Protein AF-A0A4R1MLH9-F1 (afdb_monomer)

Foldseek 3Di:
DVVCLVVLVVLLVLLVVLLVLLVVLLVCVVVVVLVSSLVSLVVSVVSLVVSVVSVVVVCVVQVNPDPLVVLSVVLVVLSVVLNVVSVVVDPCSSVSSVVSSVSSVVNSVVSCVSRVVVNVD

Secondary structure (DSSP, 8-state):
-GGGHHHHHHHHHHHHHHHHHHHHHHHHHHTT-HHHHHHHHHHHHHHHHHHHHHHHHHHHHHT--HHHHHHHHHHHHHHHHHHHHHHTT-TTHHHHHHHHHHHHHHHHHHHHHHHGGGT--

Solvent-accessible surface area (backbone atoms only — not comparable to full-atom values): 6662 Å² total; per-residue (Å²): 109,85,90,42,41,71,55,52,53,54,45,54,55,47,55,52,52,42,52,52,40,51,54,51,25,53,55,25,48,76,70,69,38,52,68,63,20,50,54,39,53,49,55,39,50,55,49,52,51,53,45,51,67,62,44,52,70,54,32,72,73,66,79,60,54,74,68,58,54,50,39,45,51,57,29,50,59,43,46,54,50,44,57,55,42,58,80,68,68,50,91,61,48,66,60,48,50,56,51,38,51,56,39,44,52,56,32,49,52,46,52,47,69,67,50,46,68,73,70,77,106

pLDDT: mean 88.66, std 8.43, range [55.09, 97.88]

Nearest PDB structures (foldseek):
  7jrq-assembly1_A  TM=8.638E-01  e=2.197E-01  Escherichia coli
  7jrp-assembly1_c  TM=7.283E-01  e=2.045E+00  Vigna radiata

InterPro domains:
  IPR058355 Domain of unknown function DUF8042 [PF26154] (6-110)

Structure (mmCIF, N/CA/C/O backbone):
data_AF-A0A4R1MLH9-F1
#
_entry.id   AF-A0A4R1MLH9-F1
#
loop_
_atom_site.group_PDB
_atom_site.id
_atom_site.type_symbol
_atom_site.label_atom_id
_atom_site.label_alt_id
_atom_site.label_comp_id
_atom_site.label_asym_id
_atom_site.label_entity_id
_atom_site.label_seq_id
_atom_site.pdbx_PDB_ins_code
_atom_site.Cartn_x
_atom_site.Cartn_y
_atom_site.Cartn_z
_atom_site.occupancy
_atom_site.B_iso_or_equiv
_atom_site.auth_seq_id
_atom_site.auth_comp_id
_atom_site.auth_asym_id
_atom_site.auth_atom_id
_atom_site.pdbx_PDB_model_num
ATOM 1 N N . MET A 1 1 ? 16.962 -8.068 -18.020 1.00 67.31 1 MET A N 1
ATOM 2 C CA . MET A 1 1 ? 15.545 -7.768 -18.320 1.00 67.31 1 MET A CA 1
ATOM 3 C C . MET A 1 1 ? 14.682 -8.997 -18.596 1.00 67.31 1 MET A C 1
ATOM 5 O O . MET A 1 1 ? 13.728 -9.163 -17.851 1.00 67.31 1 MET A O 1
ATOM 9 N N . GLU A 1 2 ? 14.987 -9.900 -19.546 1.00 62.72 2 GLU A N 1
ATOM 10 C CA . GLU A 1 2 ? 14.172 -11.133 -19.745 1.00 62.72 2 GLU A CA 1
ATOM 11 C C . GLU A 1 2 ? 14.020 -11.971 -18.459 1.00 62.72 2 GLU 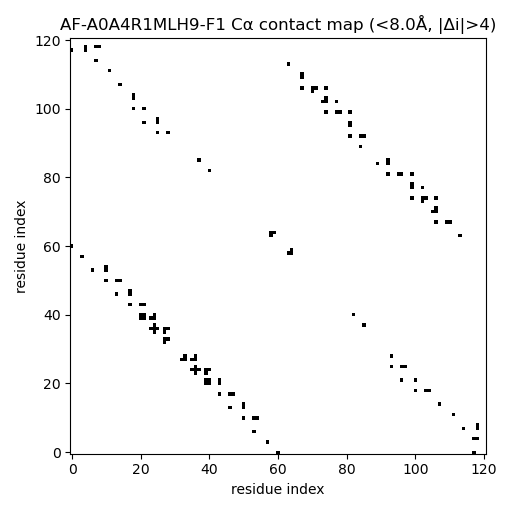A C 1
ATOM 13 O O . GLU A 1 2 ? 12.943 -12.478 -18.166 1.00 62.72 2 GLU A O 1
ATOM 18 N N . ASN A 1 3 ? 15.068 -12.025 -17.629 1.00 73.19 3 ASN A N 1
ATOM 19 C CA . ASN A 1 3 ? 15.064 -12.764 -16.360 1.00 73.19 3 ASN A CA 1
ATOM 20 C C . ASN A 1 3 ? 14.170 -12.157 -15.261 1.00 73.19 3 ASN A C 1
ATOM 22 O O . ASN A 1 3 ? 13.941 -12.813 -14.248 1.00 73.19 3 ASN A O 1
ATOM 26 N N . TYR A 1 4 ? 13.694 -10.919 -15.430 1.00 84.06 4 TYR A N 1
ATOM 27 C CA . TYR A 1 4 ? 12.872 -10.224 -14.432 1.00 84.06 4 TYR A CA 1
ATOM 28 C C . TYR A 1 4 ? 11.412 -10.075 -14.853 1.00 84.06 4 TYR A C 1
ATOM 30 O O . TYR A 1 4 ? 10.620 -9.591 -14.054 1.00 84.06 4 TYR A O 1
ATOM 38 N N . TYR A 1 5 ? 11.030 -10.511 -16.055 1.00 88.75 5 TYR A N 1
ATOM 39 C CA . TYR A 1 5 ? 9.667 -10.354 -16.569 1.00 88.75 5 TYR A CA 1
ATOM 40 C C . TYR A 1 5 ? 8.610 -10.926 -15.607 1.00 88.75 5 TYR A C 1
ATOM 42 O O . TYR A 1 5 ? 7.732 -10.202 -15.138 1.00 88.75 5 TYR A O 1
ATOM 50 N N . ASP A 1 6 ? 8.763 -12.196 -15.215 1.00 89.62 6 ASP A N 1
ATOM 51 C CA . ASP A 1 6 ? 7.854 -12.863 -14.272 1.00 89.62 6 ASP A CA 1
ATOM 52 C C . ASP A 1 6 ? 7.868 -12.214 -12.882 1.00 89.62 6 ASP A C 1
ATOM 54 O O . ASP A 1 6 ? 6.851 -12.187 -12.188 1.00 89.62 6 ASP A O 1
ATOM 58 N N . VAL A 1 7 ? 9.025 -11.692 -12.465 1.00 91.50 7 VAL A N 1
ATOM 59 C CA . VAL A 1 7 ? 9.178 -11.004 -11.177 1.00 91.50 7 VAL A CA 1
ATOM 60 C C . VAL A 1 7 ? 8.417 -9.684 -11.198 1.00 91.50 7 VAL A C 1
ATOM 62 O O . VAL A 1 7 ? 7.697 -9.390 -10.249 1.00 91.50 7 VAL A O 1
ATOM 65 N N . ILE A 1 8 ? 8.521 -8.918 -12.286 1.00 92.38 8 ILE A N 1
ATOM 66 C CA . ILE A 1 8 ? 7.818 -7.645 -12.454 1.00 92.38 8 ILE A CA 1
ATOM 67 C C . ILE A 1 8 ? 6.307 -7.868 -12.449 1.00 92.38 8 ILE A C 1
ATOM 69 O O . ILE A 1 8 ? 5.614 -7.156 -11.731 1.00 92.38 8 ILE A O 1
ATOM 73 N N . ILE A 1 9 ? 5.791 -8.863 -13.182 1.00 93.12 9 ILE A N 1
ATOM 74 C CA . ILE A 1 9 ? 4.349 -9.167 -13.181 1.00 93.12 9 ILE A CA 1
ATOM 75 C C . ILE A 1 9 ? 3.861 -9.463 -11.762 1.00 93.12 9 ILE A C 1
ATOM 77 O O . ILE A 1 9 ? 2.927 -8.825 -11.288 1.00 93.12 9 ILE A O 1
ATOM 81 N N . ARG A 1 10 ? 4.541 -10.365 -11.046 1.00 94.50 10 ARG A N 1
ATOM 82 C CA . ARG A 1 10 ? 4.155 -10.720 -9.672 1.00 94.50 10 ARG A CA 1
ATOM 83 C C . ARG A 1 10 ? 4.260 -9.544 -8.706 1.00 94.50 10 ARG A C 1
ATOM 85 O O . ARG A 1 10 ? 3.476 -9.462 -7.768 1.00 94.50 10 ARG A O 1
ATOM 92 N N . LEU A 1 11 ? 5.225 -8.652 -8.914 1.00 94.62 11 LEU A N 1
ATOM 93 C CA . LEU A 1 11 ? 5.375 -7.440 -8.114 1.00 94.62 11 LEU A CA 1
ATOM 94 C C . LEU A 1 11 ? 4.204 -6.483 -8.358 1.00 94.62 11 LEU A C 1
ATOM 96 O O . LEU A 1 11 ? 3.655 -5.952 -7.398 1.00 94.62 11 LEU A O 1
ATOM 100 N N . LEU A 1 12 ? 3.791 -6.302 -9.616 1.00 94.88 12 LEU A N 1
ATOM 101 C CA . LEU A 1 12 ? 2.621 -5.495 -9.965 1.00 94.88 12 LEU A CA 1
ATOM 102 C C . LEU A 1 12 ? 1.332 -6.078 -9.357 1.00 94.88 12 LEU A C 1
ATOM 104 O O . LEU A 1 12 ? 0.585 -5.335 -8.727 1.00 94.88 12 LEU A O 1
ATOM 108 N N . ASP A 1 13 ? 1.130 -7.395 -9.430 1.00 96.00 13 ASP A N 1
ATOM 109 C CA . ASP A 1 13 ? -0.023 -8.064 -8.803 1.00 96.00 13 ASP A CA 1
ATOM 110 C C . ASP A 1 13 ? -0.016 -7.913 -7.267 1.00 96.00 13 ASP A C 1
ATOM 112 O O . ASP A 1 13 ? -1.055 -7.719 -6.625 1.00 96.00 13 ASP A O 1
ATOM 116 N N . LEU A 1 14 ? 1.170 -7.976 -6.648 1.00 96.94 14 LEU A N 1
ATOM 117 C CA . LEU A 1 14 ? 1.322 -7.781 -5.207 1.00 96.94 14 LEU A CA 1
ATOM 118 C C . LEU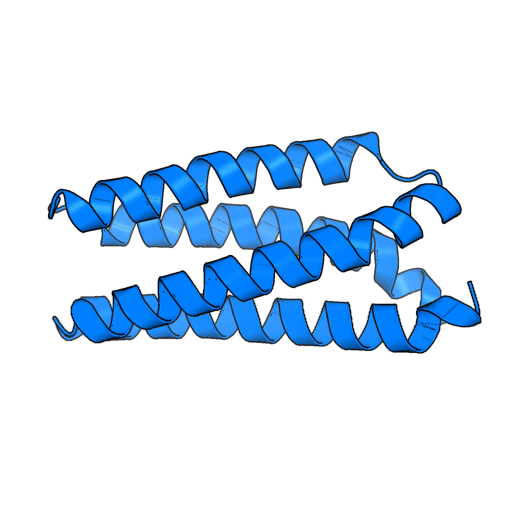 A 1 14 ? 1.004 -6.336 -4.790 1.00 96.94 14 LEU A C 1
ATOM 120 O O . LEU A 1 14 ? 0.436 -6.135 -3.719 1.00 96.94 14 LEU A O 1
ATOM 124 N N . LEU A 1 15 ? 1.297 -5.336 -5.632 1.00 97.19 15 LEU A N 1
ATOM 125 C CA . LEU A 1 15 ? 0.900 -3.947 -5.371 1.00 97.19 15 LEU A CA 1
ATOM 126 C C . LEU A 1 15 ? -0.625 -3.781 -5.326 1.00 97.19 15 LEU A C 1
ATOM 128 O O . LEU A 1 15 ? -1.140 -3.025 -4.498 1.00 97.19 15 LEU A O 1
ATOM 132 N N . ASP A 1 16 ? -1.355 -4.460 -6.206 1.00 97.19 16 ASP A N 1
ATOM 133 C CA . ASP A 1 16 ? -2.822 -4.460 -6.179 1.00 97.19 16 ASP A CA 1
ATOM 134 C C . ASP A 1 16 ? -3.343 -5.155 -4.916 1.00 97.19 16 ASP A C 1
ATOM 136 O O . ASP A 1 16 ? -4.163 -4.594 -4.191 1.00 97.19 16 ASP A O 1
ATOM 140 N N . THR A 1 17 ? -2.776 -6.315 -4.579 1.00 97.81 17 THR A N 1
ATOM 141 C CA . THR A 1 17 ? -3.153 -7.084 -3.380 1.00 97.81 17 THR A CA 1
ATOM 142 C C . THR A 1 17 ? -2.941 -6.286 -2.086 1.00 97.81 17 THR A C 1
ATOM 144 O O . THR A 1 17 ? -3.790 -6.289 -1.194 1.00 97.81 17 THR A O 1
ATOM 147 N N . VAL A 1 18 ? -1.822 -5.564 -1.972 1.00 97.88 18 VAL A N 1
ATOM 148 C CA . VAL A 1 18 ? -1.547 -4.699 -0.815 1.00 97.88 18 VAL A CA 1
ATOM 149 C C . VAL A 1 18 ? -2.530 -3.523 -0.748 1.00 97.88 18 VAL A C 1
ATOM 151 O O . VAL A 1 18 ? -2.976 -3.163 0.344 1.00 97.88 18 VAL A O 1
ATOM 154 N N . GLU A 1 19 ? -2.924 -2.946 -1.890 1.00 97.69 19 GLU A N 1
ATOM 155 C CA . GLU A 1 19 ? -3.948 -1.892 -1.925 1.00 97.69 19 GLU A CA 1
ATOM 156 C C . GLU A 1 19 ? -5.298 -2.401 -1.401 1.00 97.69 19 GLU A C 1
ATOM 158 O O . GLU A 1 19 ? -5.939 -1.757 -0.567 1.00 97.69 19 GLU A O 1
ATOM 163 N N . GLU A 1 20 ? -5.713 -3.589 -1.842 1.00 97.75 20 GLU A N 1
ATOM 164 C CA . GLU A 1 20 ? -6.932 -4.241 -1.361 1.00 97.75 20 GLU A CA 1
ATOM 165 C C . GLU A 1 20 ? -6.883 -4.499 0.150 1.00 97.75 20 GLU A C 1
ATOM 167 O O . GLU A 1 20 ? -7.868 -4.250 0.851 1.00 97.75 20 GLU A O 1
ATOM 172 N N . GLY A 1 21 ? -5.727 -4.915 0.677 1.00 97.69 21 GLY A N 1
ATOM 173 C CA . GLY A 1 21 ? -5.510 -5.076 2.115 1.00 97.69 21 GLY A CA 1
ATOM 174 C C . GLY A 1 21 ? -5.734 -3.777 2.897 1.00 97.69 21 GLY A C 1
ATOM 175 O O . GLY A 1 21 ? -6.336 -3.782 3.980 1.00 97.69 21 GLY A O 1
ATOM 176 N N . PHE A 1 22 ? -5.291 -2.637 2.361 1.00 97.19 22 PHE A N 1
ATOM 177 C CA . PHE A 1 22 ? -5.545 -1.342 2.989 1.00 97.19 22 PHE A CA 1
ATOM 178 C C . PHE A 1 22 ? -7.042 -1.014 3.030 1.00 97.19 22 PHE A C 1
ATOM 180 O O . PHE A 1 22 ? -7.554 -0.605 4.076 1.00 97.19 22 PHE A O 1
ATOM 187 N N . PHE A 1 23 ? -7.762 -1.223 1.924 1.00 96.69 23 PHE A N 1
ATOM 188 C CA . PHE A 1 23 ? -9.211 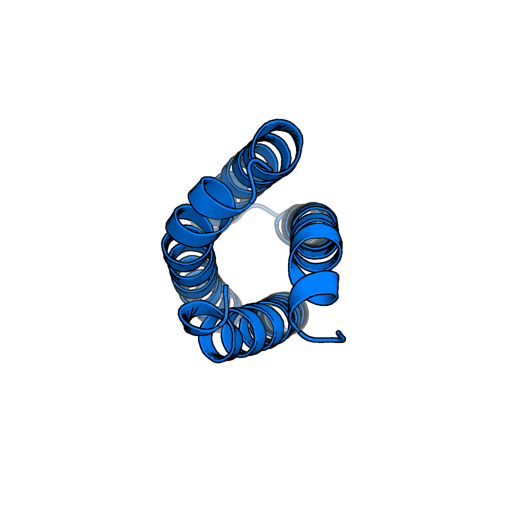-1.015 1.891 1.00 96.69 23 PHE A CA 1
ATOM 189 C C . PHE A 1 23 ? -9.947 -1.957 2.844 1.00 96.69 23 PHE A C 1
ATOM 191 O O . PHE A 1 23 ? -10.856 -1.525 3.553 1.00 96.69 23 PHE A O 1
ATOM 198 N N . TYR A 1 24 ? -9.516 -3.215 2.933 1.00 97.25 24 TYR A N 1
ATOM 199 C CA . TYR A 1 24 ? -10.030 -4.154 3.922 1.00 97.25 24 TYR A CA 1
ATOM 200 C C . TYR A 1 24 ? -9.830 -3.623 5.346 1.00 97.25 24 TYR A C 1
ATOM 202 O O . TYR A 1 24 ? -10.782 -3.584 6.124 1.00 97.25 24 TYR A O 1
ATOM 210 N N . SER A 1 25 ? -8.625 -3.147 5.673 1.00 95.25 25 SER A N 1
ATOM 211 C CA . SER A 1 25 ? -8.311 -2.572 6.989 1.00 95.25 25 SER A CA 1
ATOM 212 C C . SER A 1 25 ? -9.234 -1.402 7.338 1.00 95.25 25 SER A C 1
ATOM 214 O O . SER A 1 25 ? -9.755 -1.343 8.450 1.00 95.25 25 SER A O 1
ATOM 216 N N . VAL A 1 26 ? -9.502 -0.504 6.383 1.00 94.81 26 VAL A N 1
ATOM 217 C CA . VAL A 1 26 ? -10.452 0.609 6.561 1.00 94.81 26 VAL A CA 1
ATOM 218 C C . VAL A 1 26 ? -11.845 0.096 6.926 1.00 94.81 26 VAL A C 1
ATOM 220 O O . VAL A 1 26 ? -12.462 0.595 7.869 1.00 94.81 26 VAL A O 1
ATOM 223 N N . GLU A 1 27 ? -12.346 -0.905 6.204 1.00 96.00 27 GLU A N 1
ATOM 224 C CA . GLU A 1 27 ? -13.673 -1.466 6.458 1.00 96.00 27 GLU A CA 1
ATOM 225 C C . GLU A 1 27 ? -13.761 -2.167 7.817 1.00 96.00 27 GLU A C 1
ATOM 227 O O . GLU A 1 27 ? -14.786 -2.051 8.488 1.00 96.00 27 GLU A O 1
ATOM 232 N N . GLN A 1 28 ? -12.692 -2.828 8.267 1.00 94.62 28 GLN A N 1
ATOM 233 C CA . GLN A 1 28 ? -12.665 -3.440 9.598 1.00 94.62 28 GLN A CA 1
ATOM 234 C C . GLN A 1 28 ? -12.634 -2.405 10.722 1.00 94.62 28 GLN A C 1
ATOM 236 O O . GLN A 1 28 ? -13.387 -2.526 11.687 1.00 94.62 28 GLN A O 1
ATOM 241 N N . ILE A 1 29 ? -11.878 -1.314 10.565 1.00 90.88 29 ILE A N 1
ATOM 242 C CA . ILE A 1 29 ? -11.907 -0.205 11.529 1.00 90.88 29 ILE A CA 1
ATOM 243 C C . ILE A 1 29 ? -13.305 0.414 11.631 1.00 90.88 29 ILE A C 1
ATOM 245 O O . ILE A 1 29 ? -13.771 0.686 12.736 1.00 90.88 29 ILE A O 1
ATOM 249 N N . LYS A 1 30 ? -14.015 0.593 10.509 1.00 91.44 30 LYS A N 1
ATOM 250 C CA . LYS A 1 30 ? -15.399 1.108 10.513 1.00 91.44 30 LYS A CA 1
ATOM 251 C C . LYS A 1 30 ? -16.392 0.179 11.220 1.00 91.44 30 LYS A C 1
ATOM 253 O O . LYS A 1 30 ? -17.414 0.658 11.707 1.00 91.44 30 LYS A O 1
ATOM 258 N N . LYS A 1 31 ? -16.108 -1.125 11.269 1.00 94.56 31 LYS A N 1
ATOM 259 C CA . LYS A 1 31 ? -16.893 -2.138 11.997 1.00 94.56 31 LYS A CA 1
ATOM 260 C C . LYS A 1 31 ? -16.465 -2.310 13.458 1.00 94.56 31 LYS A C 1
ATOM 262 O O . LYS A 1 31 ? -17.047 -3.136 14.150 1.00 94.56 31 LYS A O 1
ATOM 267 N N . ASP A 1 32 ? -15.480 -1.537 13.916 1.00 89.88 32 ASP A N 1
ATOM 268 C CA . ASP A 1 32 ? -14.825 -1.679 15.225 1.00 89.88 32 ASP A CA 1
ATOM 269 C C . ASP A 1 32 ? -14.073 -3.022 15.408 1.00 89.88 32 ASP A C 1
ATOM 271 O O . ASP A 1 32 ? -13.708 -3.410 16.516 1.00 89.88 32 ASP A O 1
ATOM 275 N N . GLU A 1 33 ? -13.758 -3.711 14.304 1.00 91.19 33 GLU A N 1
ATOM 276 C CA . GLU A 1 33 ? -12.942 -4.936 14.247 1.00 91.19 33 GLU A CA 1
ATOM 277 C C . GLU A 1 33 ? -11.445 -4.575 14.202 1.00 91.19 33 GLU A C 1
ATOM 279 O O . GLU A 1 33 ? -10.729 -4.775 13.217 1.00 91.19 33 GLU A O 1
ATOM 284 N N . ARG A 1 34 ? -10.960 -3.944 15.280 1.00 86.06 34 ARG A N 1
ATOM 285 C CA . ARG A 1 34 ? -9.602 -3.374 15.326 1.00 86.06 34 ARG A CA 1
ATOM 286 C C . ARG A 1 34 ? -8.499 -4.431 15.197 1.00 86.06 34 ARG A C 1
ATOM 288 O O . ARG A 1 34 ? -7.514 -4.194 14.501 1.00 86.06 34 ARG A O 1
ATOM 295 N N . ILE A 1 35 ? -8.664 -5.595 15.830 1.00 89.69 35 ILE A N 1
ATOM 296 C CA . ILE A 1 35 ? -7.664 -6.677 15.813 1.00 89.69 35 ILE A CA 1
ATOM 297 C C . ILE A 1 35 ? -7.473 -7.206 14.389 1.00 89.69 35 ILE A C 1
ATOM 299 O O . ILE A 1 35 ? -6.343 -7.364 13.932 1.00 89.69 35 ILE A O 1
ATOM 303 N N . GLU A 1 36 ? -8.570 -7.438 13.677 1.00 93.06 36 GLU A N 1
ATOM 304 C CA . GLU A 1 36 ? -8.590 -7.897 12.294 1.00 93.06 36 GLU A CA 1
ATOM 305 C C . GLU A 1 36 ? -7.940 -6.869 11.365 1.00 93.06 36 GLU A C 1
ATOM 307 O O . GLU A 1 36 ? -7.113 -7.240 10.530 1.00 93.06 36 GLU A O 1
ATOM 312 N N . ALA A 1 37 ? -8.247 -5.579 11.548 1.00 92.25 37 ALA A N 1
ATOM 313 C CA . ALA A 1 37 ? -7.584 -4.503 10.815 1.00 92.25 37 ALA A CA 1
ATOM 314 C C . ALA A 1 37 ? -6.067 -4.498 11.058 1.00 92.25 37 ALA A C 1
ATOM 316 O O . ALA A 1 37 ? -5.283 -4.356 10.126 1.00 92.25 37 ALA A O 1
ATOM 317 N N . PHE A 1 38 ? -5.633 -4.683 12.304 1.00 90.06 38 PHE A N 1
ATOM 318 C CA . PHE A 1 38 ? -4.214 -4.687 12.647 1.00 90.06 38 PHE A CA 1
ATOM 319 C C . PHE A 1 38 ? -3.457 -5.893 12.105 1.00 90.06 38 PHE A C 1
ATOM 321 O O . PHE A 1 38 ? -2.326 -5.744 11.649 1.00 90.06 38 PHE A O 1
ATOM 328 N N . ASN A 1 39 ? -4.067 -7.076 12.132 1.00 93.25 39 ASN A N 1
ATOM 329 C CA . ASN A 1 39 ? -3.474 -8.260 11.519 1.00 93.25 39 ASN A CA 1
ATOM 330 C C . ASN A 1 39 ? -3.280 -8.042 10.015 1.00 93.25 39 ASN A C 1
ATOM 332 O O . ASN A 1 39 ? -2.189 -8.281 9.513 1.00 93.25 39 ASN A O 1
ATOM 336 N N . MET A 1 40 ? -4.276 -7.469 9.332 1.00 96.12 40 MET A N 1
ATOM 337 C CA . MET A 1 40 ? -4.132 -7.106 7.922 1.00 96.12 40 MET A CA 1
ATOM 338 C C . MET A 1 40 ? -3.022 -6.067 7.700 1.00 96.12 40 MET A C 1
ATOM 340 O O . MET A 1 40 ? -2.249 -6.186 6.757 1.00 96.12 40 MET A O 1
ATOM 344 N N . LEU A 1 41 ? -2.884 -5.067 8.575 1.00 94.38 41 LEU A N 1
ATOM 345 C CA . LEU A 1 41 ? -1.787 -4.096 8.480 1.00 94.38 41 LEU A CA 1
ATOM 346 C C . LEU A 1 41 ? -0.407 -4.735 8.677 1.00 94.38 41 LEU A C 1
ATOM 348 O O . LEU A 1 41 ? 0.555 -4.286 8.063 1.00 94.38 41 LEU A O 1
ATOM 352 N N . LYS A 1 42 ? -0.288 -5.800 9.472 1.00 93.06 42 LYS A N 1
ATOM 353 C CA . LYS A 1 42 ? 0.953 -6.584 9.538 1.00 93.06 42 LYS A CA 1
ATOM 354 C C . LYS A 1 42 ? 1.214 -7.343 8.244 1.00 93.06 42 LYS A C 1
ATOM 356 O O . LYS A 1 42 ? 2.314 -7.241 7.717 1.00 93.06 42 LYS A O 1
ATOM 361 N N . ASP A 1 43 ? 0.200 -8.005 7.694 1.00 96.12 43 ASP A N 1
ATOM 362 C CA . ASP A 1 43 ? 0.327 -8.710 6.412 1.00 96.12 43 ASP A CA 1
ATOM 363 C C . ASP A 1 43 ? 0.722 -7.740 5.279 1.00 96.12 43 ASP A C 1
ATOM 365 O O . ASP A 1 43 ? 1.557 -8.050 4.429 1.00 96.12 43 ASP A O 1
ATOM 369 N N . ILE A 1 44 ? 0.184 -6.516 5.306 1.00 96.75 44 ILE A N 1
ATOM 370 C CA . ILE A 1 44 ? 0.576 -5.419 4.413 1.00 96.75 44 ILE A CA 1
ATOM 371 C C . ILE A 1 44 ? 2.044 -5.036 4.613 1.00 96.75 44 ILE A C 1
ATOM 373 O O . ILE A 1 44 ? 2.751 -4.854 3.624 1.00 96.75 44 ILE A O 1
ATOM 377 N N . SER A 1 45 ? 2.515 -4.931 5.860 1.00 94.25 45 SER A N 1
ATOM 378 C CA . SER A 1 45 ? 3.926 -4.658 6.171 1.00 94.25 45 SER A CA 1
ATOM 379 C C . SER A 1 45 ? 4.852 -5.679 5.510 1.00 9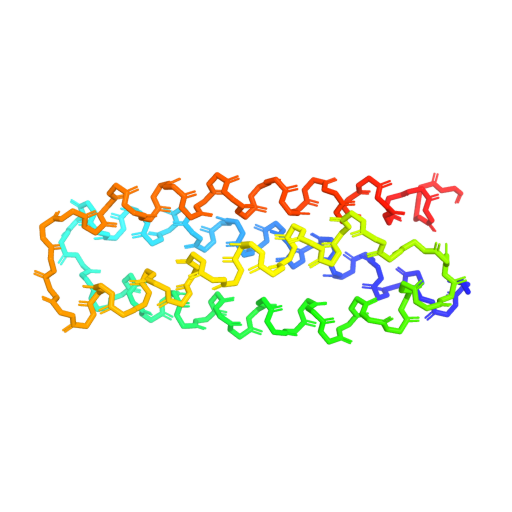4.25 45 SER A C 1
ATOM 381 O O . SER A 1 45 ? 5.807 -5.300 4.829 1.00 94.25 45 SER A O 1
ATOM 383 N N . ASP A 1 46 ? 4.529 -6.964 5.651 1.00 94.44 46 ASP A N 1
ATOM 384 C CA . ASP A 1 46 ? 5.303 -8.064 5.069 1.00 94.44 46 ASP A CA 1
ATOM 385 C C . ASP A 1 46 ? 5.253 -8.030 3.527 1.00 94.44 46 ASP A C 1
ATOM 387 O O . ASP A 1 46 ? 6.253 -8.270 2.837 1.00 94.44 46 ASP A O 1
ATOM 391 N N . GLY A 1 47 ? 4.097 -7.668 2.960 1.00 95.81 47 GLY A N 1
ATOM 392 C CA . GLY A 1 47 ? 3.925 -7.443 1.525 1.00 95.81 47 GLY A CA 1
ATOM 393 C C . GLY A 1 47 ? 4.803 -6.306 0.994 1.00 95.81 47 GLY A C 1
ATOM 394 O O . GLY A 1 47 ? 5.479 -6.464 -0.024 1.00 95.81 47 GLY A O 1
ATOM 395 N N . ILE A 1 48 ? 4.859 -5.177 1.703 1.00 94.25 48 ILE A N 1
ATOM 396 C CA . ILE A 1 48 ? 5.690 -4.016 1.351 1.00 94.25 48 ILE A CA 1
ATOM 397 C C . ILE A 1 48 ? 7.182 -4.354 1.417 1.00 94.25 48 ILE A C 1
ATOM 399 O O . ILE A 1 48 ? 7.945 -3.949 0.531 1.00 94.25 48 ILE A O 1
ATOM 403 N N . GLU A 1 49 ? 7.611 -5.103 2.434 1.00 93.06 49 GLU A N 1
ATOM 404 C CA . GLU A 1 49 ? 8.989 -5.588 2.541 1.00 93.06 49 GLU A CA 1
ATOM 405 C C . GLU A 1 49 ? 9.338 -6.496 1.352 1.00 93.06 49 GLU A C 1
ATOM 407 O O . GLU A 1 49 ? 10.375 -6.321 0.705 1.00 93.06 49 GLU A O 1
ATOM 412 N N . THR A 1 50 ? 8.433 -7.409 0.993 1.00 95.00 50 THR A N 1
ATOM 413 C CA . THR A 1 50 ? 8.595 -8.298 -0.165 1.00 95.00 50 THR A CA 1
ATOM 414 C C . THR A 1 50 ? 8.718 -7.514 -1.475 1.00 95.00 50 THR A C 1
ATOM 416 O O . THR A 1 50 ? 9.611 -7.800 -2.280 1.00 95.00 50 THR A O 1
ATOM 419 N N . ILE A 1 51 ? 7.869 -6.498 -1.680 1.00 94.75 51 ILE A N 1
ATOM 420 C CA . ILE A 1 51 ? 7.941 -5.592 -2.836 1.00 94.75 51 ILE A CA 1
ATOM 421 C C . ILE A 1 51 ? 9.297 -4.890 -2.862 1.00 94.75 51 ILE A C 1
ATOM 423 O O . ILE A 1 51 ? 9.987 -4.929 -3.876 1.00 94.75 51 ILE A O 1
ATOM 427 N N . THR A 1 52 ? 9.704 -4.289 -1.744 1.00 91.56 52 THR A N 1
ATOM 428 C CA . THR A 1 52 ? 10.956 -3.532 -1.618 1.00 91.56 52 THR A CA 1
ATOM 429 C C . THR A 1 52 ? 12.175 -4.382 -1.976 1.00 91.56 52 THR A C 1
ATOM 431 O O . THR A 1 52 ? 12.995 -3.980 -2.804 1.00 91.56 52 THR A O 1
ATOM 434 N N . ASN A 1 53 ? 12.269 -5.574 -1.389 1.00 91.88 53 ASN A N 1
ATOM 435 C CA . ASN A 1 53 ? 13.388 -6.487 -1.604 1.00 91.88 53 ASN A CA 1
ATOM 436 C C . ASN A 1 53 ? 13.439 -6.999 -3.051 1.00 91.88 53 ASN A C 1
ATOM 438 O O . ASN A 1 53 ? 14.520 -7.169 -3.611 1.00 91.88 53 ASN A O 1
ATOM 442 N N . SER A 1 54 ? 12.276 -7.207 -3.673 1.00 91.88 54 SER A N 1
ATOM 443 C CA . SER A 1 54 ? 12.177 -7.645 -5.072 1.00 91.88 54 SER A CA 1
ATOM 444 C C . SER A 1 54 ? 12.477 -6.516 -6.061 1.00 91.88 54 SER A C 1
ATOM 446 O O . SER A 1 54 ? 13.022 -6.758 -7.136 1.00 91.88 54 SER A O 1
ATOM 448 N N . LEU A 1 55 ? 12.139 -5.278 -5.697 1.00 90.19 55 LEU A N 1
ATOM 449 C CA . LEU A 1 55 ? 12.313 -4.087 -6.520 1.00 90.19 55 LEU A CA 1
ATOM 450 C C . LEU A 1 55 ? 13.788 -3.681 -6.633 1.00 90.19 55 LEU A C 1
ATOM 452 O O . LEU A 1 55 ? 14.243 -3.333 -7.719 1.00 90.19 55 LEU A O 1
ATOM 456 N N . GLN A 1 56 ? 14.546 -3.760 -5.536 1.00 88.31 56 GLN A N 1
ATOM 457 C CA . GLN A 1 56 ? 15.941 -3.313 -5.470 1.00 88.31 56 GLN A CA 1
ATOM 458 C C . GLN A 1 56 ? 16.844 -3.841 -6.608 1.00 88.31 56 GLN A C 1
ATOM 460 O O . GLN A 1 56 ? 17.451 -3.013 -7.290 1.00 88.31 56 GLN A O 1
ATOM 465 N N . PRO A 1 57 ? 16.944 -5.160 -6.878 1.00 88.12 57 PRO A N 1
ATOM 466 C CA . PRO A 1 57 ? 17.803 -5.659 -7.956 1.00 88.12 57 PRO A CA 1
ATOM 467 C C . PRO A 1 57 ? 17.350 -5.203 -9.351 1.00 88.12 57 PRO A C 1
ATOM 469 O O . PRO A 1 57 ? 18.186 -5.063 -10.239 1.00 88.12 57 PRO A O 1
ATOM 472 N N . ILE A 1 58 ? 16.052 -4.940 -9.542 1.00 88.50 58 ILE A N 1
ATOM 473 C CA . ILE A 1 58 ? 15.497 -4.471 -10.818 1.00 88.50 58 ILE A CA 1
ATOM 474 C C . ILE A 1 58 ? 15.902 -3.014 -11.059 1.00 88.50 58 ILE A C 1
ATOM 476 O O . ILE A 1 58 ? 16.359 -2.682 -12.150 1.00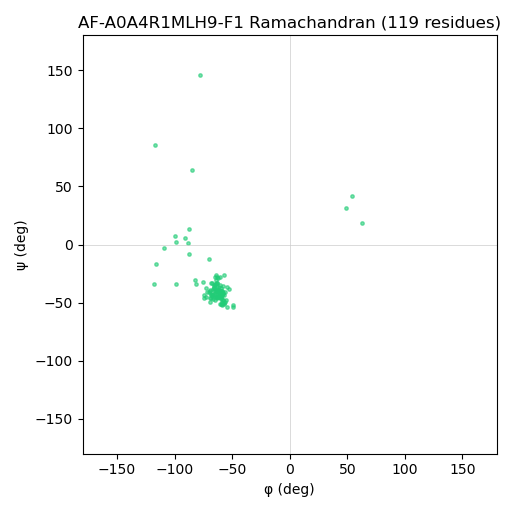 88.50 58 ILE A O 1
ATOM 480 N N . LEU A 1 59 ? 15.794 -2.149 -10.041 1.00 85.00 59 LEU A N 1
ATOM 481 C CA . LEU A 1 59 ? 16.162 -0.729 -10.156 1.00 85.00 59 LEU A CA 1
ATOM 482 C C . LEU A 1 59 ? 17.638 -0.526 -10.490 1.00 85.00 59 LEU A C 1
ATOM 484 O O . LEU A 1 59 ? 17.959 0.350 -11.293 1.00 85.00 59 LEU A O 1
ATOM 488 N N . MET A 1 60 ? 18.508 -1.372 -9.931 1.00 84.31 60 MET A N 1
ATOM 489 C CA . MET A 1 60 ? 19.938 -1.363 -10.242 1.00 84.31 60 MET A CA 1
ATOM 490 C C . MET A 1 60 ? 20.219 -1.693 -11.717 1.00 84.31 60 MET A C 1
ATOM 492 O O . MET A 1 60 ? 21.224 -1.236 -12.254 1.00 84.31 60 MET A O 1
ATOM 496 N N . GLU A 1 61 ? 19.357 -2.471 -12.386 1.00 82.81 61 GLU A N 1
ATOM 497 C CA . GLU A 1 61 ? 19.504 -2.788 -13.815 1.00 82.81 61 GLU A CA 1
ATOM 498 C C . GLU A 1 61 ? 18.961 -1.673 -14.724 1.00 82.81 61 GLU A C 1
ATOM 500 O O . GLU A 1 61 ? 19.482 -1.472 -15.819 1.00 82.81 61 GLU A O 1
ATOM 505 N N . VAL A 1 62 ? 17.935 -0.933 -14.287 1.00 77.38 62 VAL A N 1
ATOM 506 C CA . VAL A 1 62 ? 17.247 0.073 -15.124 1.00 77.38 62 VAL A CA 1
ATOM 507 C C . VAL A 1 62 ? 17.687 1.522 -14.870 1.00 77.38 62 VAL A C 1
ATOM 509 O O . VAL A 1 62 ? 17.070 2.439 -15.409 1.00 77.38 62 VAL A O 1
ATOM 512 N N . GLU A 1 63 ? 18.724 1.740 -14.050 1.00 70.38 63 GLU A N 1
ATOM 513 C CA . GLU A 1 63 ? 19.276 3.060 -13.675 1.00 70.38 63 GLU A CA 1
ATOM 514 C C . GLU A 1 63 ? 18.204 4.084 -13.223 1.00 70.38 63 GLU A C 1
ATOM 516 O O . GLU A 1 63 ? 18.337 5.295 -13.412 1.00 70.38 63 GLU A O 1
ATOM 521 N N . SER A 1 64 ? 17.121 3.603 -12.606 1.00 67.56 64 SER A N 1
ATOM 522 C CA . SER A 1 64 ? 15.969 4.407 -12.175 1.00 67.56 64 SER A CA 1
ATOM 523 C C . SER A 1 64 ? 15.838 4.356 -10.655 1.00 67.56 64 SER A C 1
ATOM 525 O O . SER A 1 64 ? 15.123 3.518 -10.114 1.00 67.56 64 SER A O 1
ATOM 527 N N . GLU A 1 65 ? 16.556 5.227 -9.942 1.00 66.25 65 GLU A N 1
ATOM 528 C CA . GLU A 1 65 ? 16.627 5.144 -8.471 1.00 66.25 65 GLU A CA 1
ATOM 529 C C . GLU A 1 65 ? 16.062 6.367 -7.732 1.00 66.25 65 GLU A C 1
ATOM 531 O O . GLU A 1 65 ? 15.485 6.229 -6.655 1.00 66.25 65 GLU A O 1
ATOM 536 N N . THR A 1 66 ? 16.185 7.585 -8.263 1.00 69.12 66 THR A N 1
ATOM 537 C CA . THR A 1 66 ? 16.117 8.779 -7.398 1.00 69.12 66 THR A CA 1
ATOM 538 C C . THR A 1 66 ? 14.722 9.147 -6.890 1.00 69.12 66 THR A C 1
ATOM 540 O O . THR A 1 66 ? 14.573 9.417 -5.698 1.00 69.12 66 THR A O 1
ATOM 543 N N . ASP A 1 67 ? 13.693 9.163 -7.740 1.00 77.69 67 ASP A N 1
ATOM 544 C CA . ASP A 1 67 ? 12.340 9.575 -7.317 1.00 77.69 67 ASP A CA 1
ATOM 545 C C . ASP A 1 67 ? 11.576 8.434 -6.618 1.00 77.69 67 ASP A C 1
ATOM 547 O O . ASP A 1 67 ? 10.832 8.645 -5.657 1.00 77.69 67 ASP A O 1
ATOM 551 N N . LEU A 1 68 ? 11.819 7.195 -7.050 1.00 82.88 68 LEU A N 1
ATOM 552 C CA . LEU A 1 68 ? 11.157 6.012 -6.512 1.00 82.88 68 LEU A CA 1
ATOM 553 C C . LEU A 1 68 ? 11.592 5.708 -5.075 1.00 82.88 68 LEU A C 1
ATOM 555 O O . LEU A 1 68 ? 10.739 5.513 -4.209 1.00 82.88 68 LEU A O 1
ATOM 559 N N . LEU A 1 69 ? 12.901 5.743 -4.799 1.00 81.31 69 LEU A N 1
ATOM 560 C CA . LEU A 1 69 ? 13.438 5.518 -3.454 1.00 81.31 69 LEU A CA 1
ATOM 561 C C . LEU A 1 69 ? 13.012 6.618 -2.475 1.00 81.31 69 LEU A C 1
ATOM 563 O O . LEU A 1 69 ? 12.769 6.347 -1.297 1.00 81.31 69 LEU A O 1
ATOM 567 N N . PHE A 1 70 ? 12.885 7.863 -2.948 1.00 84.06 70 PHE A N 1
ATOM 568 C CA . PHE A 1 70 ? 12.373 8.958 -2.126 1.00 84.06 70 PHE A CA 1
ATOM 569 C C . PHE A 1 70 ? 10.904 8.736 -1.740 1.00 84.06 70 PHE A C 1
ATOM 571 O O . PHE A 1 70 ? 10.557 8.836 -0.561 1.00 84.06 70 PHE A O 1
ATOM 578 N N . LYS A 1 71 ? 10.048 8.389 -2.711 1.00 86.56 71 LYS A N 1
ATOM 579 C CA . LYS A 1 71 ? 8.630 8.070 -2.468 1.00 86.56 71 LYS A CA 1
ATOM 580 C C . LYS A 1 71 ? 8.463 6.852 -1.564 1.00 86.56 71 LYS A C 1
ATOM 582 O O . LYS A 1 71 ? 7.621 6.887 -0.672 1.00 86.56 71 LYS A O 1
ATOM 587 N N . GLN A 1 72 ? 9.299 5.832 -1.746 1.00 88.69 72 GLN A N 1
ATOM 588 C CA . GLN A 1 72 ? 9.328 4.649 -0.893 1.00 88.69 72 GLN A CA 1
ATOM 589 C C . GLN A 1 72 ? 9.627 5.018 0.560 1.00 88.69 72 GLN A C 1
ATOM 591 O O . GLN A 1 72 ? 8.866 4.652 1.449 1.00 88.69 72 GLN A O 1
ATOM 596 N N . ARG A 1 73 ? 10.694 5.788 0.812 1.00 87.62 73 ARG A N 1
ATOM 597 C CA . ARG A 1 73 ? 11.036 6.222 2.173 1.00 87.62 73 ARG A CA 1
ATOM 598 C C . ARG A 1 73 ? 9.912 7.047 2.798 1.00 87.62 73 ARG A C 1
ATOM 600 O O . ARG A 1 73 ? 9.524 6.777 3.925 1.00 87.62 73 ARG A O 1
ATOM 607 N N . ASN A 1 74 ? 9.346 7.997 2.047 1.00 87.94 74 ASN A N 1
ATOM 608 C CA . ASN A 1 74 ? 8.226 8.813 2.526 1.00 87.94 74 ASN A CA 1
ATOM 609 C C . ASN A 1 74 ? 7.023 7.954 2.934 1.00 87.94 74 ASN A C 1
ATOM 611 O O . ASN A 1 74 ? 6.379 8.236 3.938 1.00 87.94 74 ASN A O 1
ATOM 615 N N . PHE A 1 75 ? 6.716 6.922 2.149 1.00 91.25 75 PHE A N 1
ATOM 616 C CA . PHE A 1 75 ? 5.646 5.985 2.458 1.00 91.25 75 PHE A CA 1
ATOM 617 C C . PHE A 1 75 ? 5.957 5.147 3.706 1.00 91.25 75 PHE A C 1
ATOM 619 O O . PHE A 1 75 ? 5.107 5.076 4.592 1.00 91.25 75 PHE A O 1
ATOM 626 N N . MET A 1 76 ? 7.163 4.580 3.812 1.00 91.00 76 MET A N 1
ATOM 627 C CA . MET A 1 76 ? 7.569 3.772 4.969 1.00 91.00 76 MET A CA 1
ATOM 628 C C . MET A 1 76 ? 7.498 4.562 6.277 1.00 91.00 76 MET A C 1
ATOM 630 O O . MET A 1 76 ? 6.918 4.072 7.241 1.00 91.00 76 MET A O 1
ATOM 634 N N . ASP A 1 77 ? 7.970 5.812 6.288 1.00 88.94 77 ASP A N 1
ATOM 635 C CA . ASP A 1 77 ? 7.899 6.679 7.472 1.00 88.94 77 ASP A CA 1
ATOM 636 C C . ASP A 1 77 ? 6.439 6.883 7.944 1.00 88.94 77 ASP A C 1
ATOM 638 O O . ASP A 1 77 ? 6.141 6.873 9.141 1.00 88.94 77 ASP A O 1
ATOM 642 N N . PHE A 1 78 ? 5.501 7.048 7.002 1.00 88.31 78 PHE A N 1
ATOM 643 C CA . PHE A 1 78 ? 4.069 7.173 7.306 1.00 88.31 78 PHE A CA 1
ATOM 644 C C . PHE A 1 78 ? 3.465 5.858 7.801 1.00 88.31 78 PHE A C 1
ATOM 646 O O . PHE A 1 78 ? 2.659 5.857 8.734 1.00 88.31 78 PHE A O 1
ATOM 653 N N . PHE A 1 79 ? 3.847 4.745 7.182 1.00 92.19 79 PHE A N 1
ATOM 654 C CA . PHE A 1 79 ? 3.334 3.426 7.518 1.00 92.19 79 PHE A CA 1
ATOM 655 C C . PHE A 1 79 ? 3.802 2.963 8.907 1.00 92.19 79 PHE A C 1
ATOM 657 O O . PHE A 1 79 ? 2.993 2.503 9.711 1.00 92.19 79 PHE A O 1
ATOM 664 N N . GLU A 1 80 ? 5.070 3.186 9.255 1.00 89.62 80 GLU A N 1
ATOM 665 C CA . GLU A 1 80 ? 5.580 2.964 10.614 1.00 89.62 80 GLU A CA 1
ATOM 666 C C . GLU A 1 80 ? 4.854 3.849 11.637 1.00 89.62 80 GLU A C 1
ATOM 668 O O . GLU A 1 80 ? 4.446 3.384 12.706 1.00 89.62 80 GLU A O 1
ATOM 673 N N . GLY A 1 81 ? 4.615 5.118 11.285 1.00 87.12 81 GLY A N 1
ATOM 674 C CA . GLY A 1 81 ? 3.815 6.034 12.094 1.00 87.12 81 GLY A CA 1
ATOM 675 C C . GLY A 1 81 ? 2.394 5.520 12.343 1.00 87.12 81 GLY A C 1
ATOM 676 O O . GLY A 1 81 ? 1.905 5.600 13.472 1.00 87.12 81 GLY A O 1
ATOM 677 N N . LEU A 1 82 ? 1.745 4.952 11.323 1.00 89.50 82 LEU A N 1
ATOM 678 C CA . LEU A 1 82 ? 0.420 4.336 11.420 1.00 89.50 82 LEU A CA 1
ATOM 679 C C . LEU A 1 82 ? 0.410 3.168 12.409 1.00 89.50 82 LEU A C 1
ATOM 681 O O . LEU A 1 82 ? -0.422 3.155 13.320 1.00 89.50 82 LEU A O 1
ATOM 685 N N . LEU A 1 83 ? 1.344 2.223 12.267 1.00 87.31 83 LEU A N 1
ATOM 686 C CA . LEU A 1 83 ? 1.451 1.072 13.168 1.00 87.31 83 LEU A CA 1
ATOM 687 C C . LEU A 1 83 ? 1.661 1.523 14.620 1.00 87.31 83 LEU A C 1
ATOM 689 O O . LEU A 1 83 ? 0.989 1.030 15.525 1.00 87.31 83 LEU A O 1
ATOM 693 N N . HIS A 1 84 ? 2.499 2.539 14.841 1.00 86.31 84 HIS A N 1
ATOM 694 C CA . HIS A 1 84 ? 2.720 3.087 16.176 1.00 86.31 84 HIS A CA 1
ATOM 695 C C . HIS A 1 84 ? 1.480 3.791 16.759 1.00 86.31 84 HIS A C 1
ATOM 697 O O . HIS A 1 84 ? 1.212 3.691 17.958 1.00 86.31 84 HIS A O 1
ATOM 703 N N . GLN A 1 85 ? 0.692 4.516 15.954 1.00 82.44 85 GLN A N 1
ATOM 704 C CA . GLN A 1 85 ? -0.545 5.137 16.455 1.00 82.44 85 GLN A CA 1
ATOM 705 C C . GLN A 1 85 ? -1.621 4.105 16.802 1.00 82.44 85 GLN A C 1
ATOM 707 O O . GLN A 1 85 ? -2.381 4.334 17.747 1.00 82.44 85 GLN A O 1
ATOM 712 N N . TYR A 1 86 ? -1.677 2.984 16.075 1.00 79.06 86 TYR A N 1
ATOM 713 C CA . TYR A 1 86 ? -2.590 1.887 16.389 1.00 79.06 86 TYR A CA 1
ATOM 714 C C . TYR A 1 86 ? -2.343 1.343 17.802 1.00 79.06 86 TYR A C 1
ATOM 716 O O . TYR A 1 86 ? -3.269 1.261 18.607 1.00 79.06 86 TYR A O 1
ATOM 724 N N . GLU A 1 87 ? -1.084 1.042 18.134 1.00 77.62 87 GLU A N 1
ATOM 725 C CA . GLU A 1 87 ? -0.690 0.505 19.447 1.00 77.62 87 GLU A CA 1
ATOM 726 C C . GLU A 1 87 ? -1.032 1.454 20.605 1.00 77.62 87 GLU A C 1
ATOM 728 O O . GLU A 1 87 ? -1.314 1.016 21.720 1.00 77.62 87 GLU A O 1
ATOM 733 N N . ASN A 1 88 ? -1.067 2.759 20.328 1.00 80.00 88 ASN A N 1
ATOM 734 C CA . ASN A 1 88 ? -1.406 3.802 21.294 1.00 80.00 88 ASN A CA 1
ATOM 735 C C . ASN A 1 88 ? -2.906 4.160 21.327 1.00 80.00 88 ASN A C 1
ATOM 737 O O . ASN A 1 88 ? -3.295 5.087 22.039 1.00 80.00 88 ASN A O 1
ATOM 741 N N . ASN A 1 89 ? -3.744 3.434 20.578 1.00 69.25 89 ASN A N 1
ATOM 742 C CA . ASN A 1 89 ? -5.207 3.502 20.593 1.00 69.25 89 ASN A CA 1
ATOM 743 C C . ASN A 1 89 ? -5.795 4.915 20.380 1.00 69.25 89 ASN A C 1
ATOM 745 O O . ASN A 1 89 ? -6.743 5.318 21.056 1.00 69.25 89 ASN A O 1
ATOM 749 N N . LYS A 1 90 ? -5.221 5.690 19.449 1.00 72.06 90 LYS A N 1
ATOM 750 C CA . LYS A 1 90 ? -5.660 7.071 19.190 1.00 72.06 90 LYS A CA 1
ATOM 751 C C . LYS A 1 90 ? -6.944 7.154 18.359 1.00 72.06 90 LYS A C 1
ATOM 753 O O . LYS A 1 90 ? -7.165 6.349 17.456 1.00 72.06 90 LYS A O 1
ATOM 758 N N . GLU A 1 91 ? -7.762 8.170 18.643 1.00 69.56 91 GLU A N 1
ATOM 759 C CA . GLU A 1 91 ? -9.043 8.431 17.961 1.00 69.56 91 GLU A CA 1
ATOM 760 C C . GLU A 1 91 ? -8.875 8.729 16.458 1.00 69.56 91 GLU A C 1
ATOM 762 O O . GLU A 1 91 ? -9.729 8.351 15.661 1.00 69.56 91 GLU A O 1
ATOM 767 N N . ASP A 1 92 ? -7.732 9.286 16.046 1.00 81.94 92 ASP A N 1
ATOM 768 C CA . ASP A 1 92 ? -7.480 9.712 14.659 1.00 81.94 92 ASP A CA 1
ATOM 769 C C . ASP A 1 92 ? -6.918 8.605 13.743 1.00 81.94 92 ASP A C 1
ATOM 771 O O . ASP A 1 92 ? -6.434 8.881 12.643 1.00 81.94 92 ASP A O 1
ATOM 775 N N . PHE A 1 93 ? -6.960 7.339 14.171 1.00 85.44 93 PHE A N 1
ATOM 776 C CA . PHE A 1 93 ? -6.350 6.227 13.433 1.00 85.44 93 PHE A CA 1
ATOM 777 C C . PHE A 1 93 ? -6.866 6.092 11.992 1.00 85.44 93 PHE A C 1
ATOM 779 O O . PHE A 1 93 ? -6.082 5.872 11.073 1.00 85.44 93 PHE A O 1
ATOM 786 N N . LEU A 1 94 ? -8.175 6.263 11.782 1.00 88.06 94 LEU A N 1
ATOM 787 C CA . LEU A 1 94 ? -8.784 6.159 10.454 1.00 88.06 94 LEU A CA 1
ATOM 788 C C . LEU A 1 94 ? -8.277 7.253 9.501 1.00 88.06 94 LEU A C 1
ATOM 790 O O . LEU A 1 94 ? -7.988 6.966 8.344 1.00 88.06 94 LEU A O 1
ATOM 794 N N . VAL A 1 95 ? -8.119 8.484 9.995 1.00 89.56 95 VAL A N 1
ATOM 795 C CA . VAL A 1 95 ? -7.588 9.603 9.200 1.00 89.56 95 VAL A CA 1
ATOM 796 C C . VAL A 1 95 ? -6.153 9.304 8.777 1.00 89.56 95 VAL A C 1
ATOM 798 O O . VAL A 1 95 ? -5.807 9.457 7.607 1.00 89.56 95 VAL A O 1
ATOM 801 N N . LEU A 1 96 ? -5.334 8.812 9.708 1.00 89.56 96 LEU A N 1
ATOM 802 C CA . LEU A 1 96 ? -3.957 8.437 9.407 1.00 89.56 96 LEU A CA 1
ATOM 803 C C . LEU A 1 96 ? -3.885 7.270 8.415 1.00 89.56 96 LEU A C 1
ATOM 805 O O . LEU A 1 96 ? -3.063 7.298 7.505 1.00 89.56 96 LEU A O 1
ATOM 809 N N . LEU A 1 97 ? -4.762 6.271 8.546 1.00 91.69 97 LEU A N 1
ATOM 810 C CA . LEU A 1 97 ? -4.855 5.155 7.604 1.00 91.69 97 LEU A CA 1
ATOM 811 C C . LEU A 1 97 ? -5.176 5.654 6.188 1.00 91.69 97 LEU A C 1
ATOM 813 O O . LEU A 1 97 ? -4.492 5.283 5.238 1.00 91.69 97 LEU A O 1
ATOM 817 N N . GLU A 1 98 ? -6.156 6.545 6.038 1.00 92.19 98 GLU A N 1
ATOM 818 C CA . GLU A 1 98 ? -6.501 7.145 4.744 1.00 92.19 98 GLU A CA 1
ATOM 819 C C . GLU A 1 98 ? -5.358 7.984 4.146 1.00 92.19 98 GLU A C 1
ATOM 821 O O . GLU A 1 98 ? -5.159 7.996 2.928 1.00 92.19 98 GLU A O 1
ATOM 826 N N . GLU A 1 99 ? -4.590 8.694 4.974 1.00 92.06 99 GLU A N 1
ATOM 827 C CA . GLU A 1 99 ? -3.389 9.406 4.527 1.00 92.06 99 GLU A CA 1
ATOM 828 C C . GLU A 1 99 ? -2.293 8.445 4.062 1.00 92.06 99 GLU A C 1
ATOM 830 O O . GLU A 1 99 ? -1.715 8.649 2.990 1.00 92.06 99 GLU A O 1
ATOM 835 N N . THR A 1 100 ? -2.057 7.366 4.806 1.00 93.12 100 THR A N 1
ATOM 836 C CA . THR A 1 100 ? -1.106 6.311 4.443 1.00 93.12 100 THR A CA 1
ATOM 837 C C . THR A 1 100 ? -1.480 5.650 3.117 1.00 93.12 100 THR A C 1
ATOM 839 O O . THR A 1 100 ? -0.604 5.460 2.275 1.00 93.12 100 THR A O 1
ATOM 842 N N . ILE A 1 101 ? -2.769 5.409 2.854 1.00 95.12 101 ILE A N 1
ATOM 843 C CA . ILE A 1 101 ? -3.255 4.886 1.562 1.00 95.12 101 ILE A CA 1
ATOM 844 C C . ILE A 1 101 ? -2.919 5.841 0.413 1.00 95.12 101 ILE A C 1
ATOM 846 O O . ILE A 1 101 ? -2.443 5.420 -0.641 1.00 95.12 101 ILE A O 1
ATOM 850 N N . LYS A 1 102 ? -3.097 7.154 0.603 1.00 94.44 102 LYS A N 1
ATOM 851 C CA . LYS A 1 102 ? -2.724 8.145 -0.424 1.00 94.44 102 LYS A CA 1
ATOM 852 C C . LYS A 1 102 ? -1.223 8.104 -0.718 1.00 94.44 102 LYS A C 1
ATOM 854 O O . LYS A 1 102 ? -0.828 8.217 -1.877 1.00 94.44 102 LYS A O 1
ATOM 859 N N . LYS A 1 103 ? -0.384 7.945 0.310 1.00 93.62 103 LYS A N 1
ATOM 860 C CA . LYS A 1 103 ? 1.077 7.819 0.160 1.00 93.62 103 LYS A CA 1
ATOM 861 C C . LYS A 1 103 ? 1.468 6.532 -0.551 1.00 93.62 103 LYS A C 1
ATOM 863 O O . LYS A 1 103 ? 2.283 6.586 -1.471 1.00 93.62 103 LYS A O 1
ATOM 868 N N . TYR A 1 104 ? 0.837 5.424 -0.178 1.00 95.88 104 TYR A N 1
ATOM 869 C CA . TYR A 1 104 ? 0.998 4.145 -0.848 1.00 95.88 104 TYR A CA 1
ATOM 870 C C . TYR A 1 104 ? 0.677 4.259 -2.341 1.00 95.88 104 TYR A C 1
ATOM 872 O O . TYR A 1 104 ? 1.512 3.916 -3.171 1.00 95.88 104 TYR A O 1
ATOM 880 N N . ASN A 1 105 ? -0.461 4.859 -2.701 1.00 95.62 105 ASN A N 1
ATOM 881 C CA . ASN A 1 105 ? -0.867 5.001 -4.100 1.00 95.62 105 ASN A CA 1
ATOM 882 C C . ASN A 1 105 ? 0.087 5.884 -4.917 1.00 95.62 105 ASN A C 1
ATOM 884 O O . ASN A 1 105 ? 0.332 5.610 -6.090 1.00 95.62 105 ASN A O 1
ATOM 888 N N . LEU A 1 106 ? 0.686 6.916 -4.313 1.00 93.62 106 LEU A N 1
ATOM 889 C CA . LEU A 1 106 ? 1.737 7.701 -4.973 1.00 93.62 106 LEU A CA 1
ATOM 890 C C . LEU A 1 106 ? 3.005 6.878 -5.232 1.00 93.62 106 LEU A C 1
ATOM 892 O O . LEU A 1 106 ? 3.616 7.024 -6.290 1.00 93.62 106 LEU A O 1
ATOM 896 N N . TRP A 1 107 ? 3.401 6.032 -4.281 1.00 94.88 107 TRP A N 1
ATOM 897 C CA . TRP A 1 107 ? 4.550 5.143 -4.430 1.00 94.88 107 TRP A CA 1
ATOM 898 C C . TRP A 1 107 ? 4.283 4.037 -5.461 1.00 94.88 107 TRP A C 1
ATOM 900 O O . TRP A 1 107 ? 5.058 3.900 -6.408 1.00 94.88 107 TRP A O 1
ATOM 910 N N . LYS A 1 108 ? 3.145 3.341 -5.349 1.00 95.12 108 LYS A N 1
ATOM 911 C CA . LYS A 1 108 ? 2.647 2.348 -6.311 1.00 95.12 108 LYS A CA 1
ATOM 912 C C . LYS A 1 108 ? 2.668 2.893 -7.736 1.00 95.12 108 LYS A C 1
ATOM 914 O O . LYS A 1 108 ? 3.279 2.282 -8.606 1.00 95.12 108 LYS A O 1
ATOM 919 N N . ASN A 1 109 ? 2.084 4.069 -7.971 1.00 94.06 109 ASN A N 1
ATOM 920 C CA . ASN A 1 109 ? 2.044 4.678 -9.303 1.00 94.06 109 ASN A CA 1
ATOM 921 C C . ASN A 1 109 ? 3.441 4.908 -9.900 1.00 94.06 109 ASN A C 1
ATOM 923 O O . ASN A 1 109 ? 3.622 4.758 -11.109 1.00 94.06 109 ASN A O 1
ATOM 927 N N . GLU A 1 110 ? 4.438 5.264 -9.084 1.00 92.25 110 GLU A N 1
ATOM 928 C CA . GLU A 1 110 ? 5.806 5.427 -9.584 1.00 92.25 110 GLU A CA 1
ATOM 929 C C . GLU A 1 110 ? 6.461 4.077 -9.901 1.00 92.25 110 GLU A C 1
ATOM 931 O O . GLU A 1 110 ? 7.150 3.975 -10.918 1.00 92.25 110 GLU A O 1
ATOM 936 N N . ILE A 1 111 ? 6.206 3.030 -9.103 1.00 92.62 111 ILE A N 1
ATOM 937 C CA . ILE A 1 111 ? 6.644 1.664 -9.438 1.00 92.62 111 ILE A CA 1
ATOM 938 C C . ILE A 1 111 ? 6.037 1.241 -10.773 1.00 92.62 111 ILE A C 1
ATOM 940 O O . ILE A 1 111 ? 6.758 0.831 -11.678 1.00 92.62 111 ILE A O 1
ATOM 944 N N . GLU A 1 112 ? 4.722 1.372 -10.925 1.00 93.38 112 GLU A N 1
ATOM 945 C CA . GLU A 1 112 ? 4.02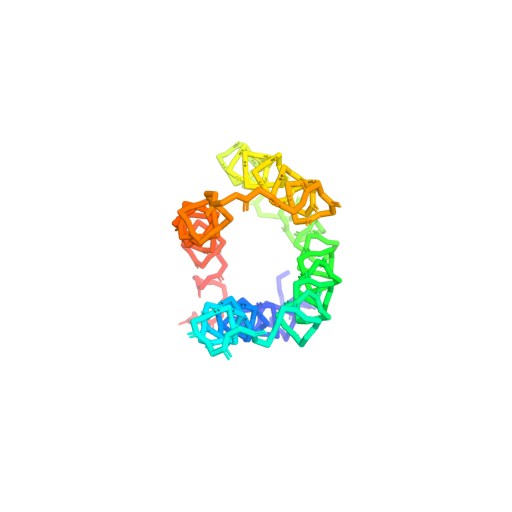1 0.968 -12.137 1.00 93.38 112 GLU A CA 1
ATOM 946 C C . GLU A 1 112 ? 4.533 1.709 -13.372 1.00 93.38 112 GLU A C 1
ATOM 948 O O . GLU A 1 112 ? 4.807 1.093 -14.398 1.00 93.38 112 GLU A O 1
ATOM 953 N N . LYS A 1 113 ? 4.709 3.029 -13.275 1.00 91.12 113 LYS A N 1
ATOM 954 C CA . LYS A 1 113 ? 5.267 3.852 -14.353 1.00 91.12 113 LYS A CA 1
ATOM 955 C C . LYS A 1 113 ? 6.687 3.424 -14.727 1.00 91.12 113 LYS A C 1
ATOM 957 O O . LYS A 1 113 ? 7.047 3.492 -15.900 1.00 91.12 113 LYS A O 1
ATOM 962 N N . THR A 1 114 ? 7.471 2.989 -13.742 1.00 89.31 114 THR A N 1
ATOM 963 C CA . THR A 1 114 ? 8.843 2.513 -13.942 1.00 89.31 114 THR A CA 1
ATOM 964 C C . THR A 1 114 ? 8.857 1.125 -14.577 1.00 89.31 114 THR A C 1
ATOM 966 O O . THR A 1 114 ? 9.632 0.891 -15.496 1.00 89.31 114 THR A O 1
ATOM 969 N N . LEU A 1 115 ? 7.998 0.208 -14.123 1.00 89.56 115 LEU A N 1
ATOM 970 C CA . LEU A 1 115 ? 8.096 -1.214 -14.452 1.00 89.56 115 LEU A CA 1
ATOM 971 C C . LEU A 1 115 ? 7.176 -1.691 -15.586 1.00 89.56 115 LEU A C 1
ATOM 973 O O . LEU A 1 115 ? 7.581 -2.558 -16.361 1.00 89.56 115 LEU A O 1
ATOM 977 N N . LYS A 1 116 ? 5.966 -1.127 -15.737 1.00 90.00 116 LYS A N 1
ATOM 978 C CA . LYS A 1 116 ? 5.005 -1.520 -16.7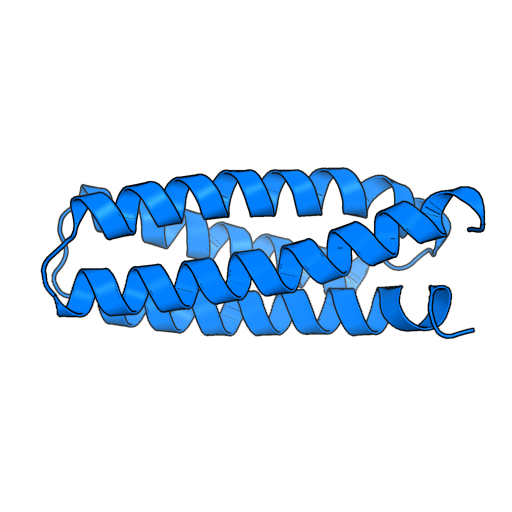91 1.00 90.00 116 LYS A CA 1
ATOM 979 C C . LYS A 1 116 ? 5.597 -1.496 -18.212 1.00 90.00 116 LYS A C 1
ATOM 981 O O . LYS A 1 116 ? 5.283 -2.413 -18.973 1.00 90.00 116 LYS A O 1
ATOM 986 N N . PRO A 1 117 ? 6.468 -0.537 -18.599 1.00 89.25 117 PRO A N 1
ATOM 987 C CA . PRO A 1 117 ? 7.086 -0.543 -19.926 1.00 89.25 117 PRO A CA 1
ATOM 988 C C . PRO A 1 117 ? 7.867 -1.822 -20.260 1.00 89.25 117 PRO A C 1
ATOM 990 O O . PRO A 1 117 ? 7.975 -2.167 -21.433 1.00 89.25 117 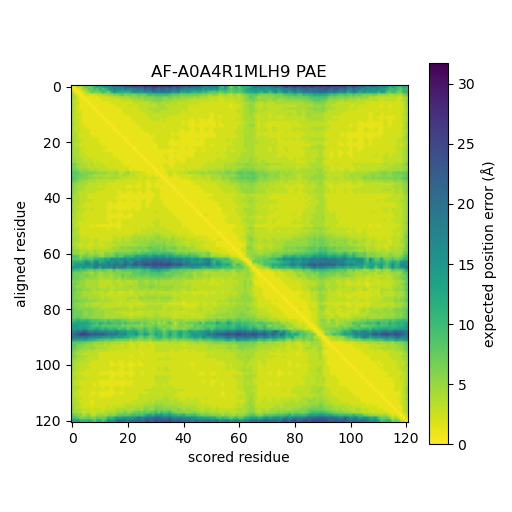PRO A O 1
ATOM 993 N N . PHE A 1 118 ? 8.378 -2.540 -19.257 1.00 84.88 118 PHE A N 1
ATOM 994 C CA . PHE A 1 118 ? 9.187 -3.748 -19.446 1.00 84.88 118 PHE A CA 1
ATOM 995 C C . PHE A 1 118 ? 8.374 -5.042 -19.557 1.00 84.88 118 PHE A C 1
ATOM 997 O O . PHE A 1 118 ? 8.949 -6.085 -19.856 1.00 84.88 118 PHE A O 1
ATOM 1004 N N . VAL A 1 119 ? 7.061 -4.988 -19.306 1.00 83.88 119 VAL A N 1
ATOM 1005 C CA . VAL A 1 119 ? 6.164 -6.157 -19.395 1.00 83.88 119 VAL A CA 1
ATOM 1006 C C . VAL A 1 119 ? 5.086 -6.035 -20.474 1.00 83.88 119 VAL A C 1
ATOM 1008 O O . VAL A 1 119 ? 4.491 -7.038 -20.860 1.00 83.88 119 VAL A O 1
ATOM 1011 N N . LEU A 1 120 ? 4.844 -4.816 -20.968 1.00 73.50 120 LEU A N 1
ATOM 1012 C CA . LEU A 1 120 ? 3.887 -4.513 -22.039 1.00 73.50 120 LEU A CA 1
ATOM 1013 C C . LEU A 1 120 ? 4.541 -4.369 -23.428 1.00 73.50 120 LEU A C 1
ATOM 1015 O O . LEU A 1 120 ? 3.842 -4.020 -24.381 1.00 73.50 120 LEU A O 1
ATOM 1019 N N . SER A 1 121 ? 5.861 -4.569 -23.526 1.00 55.09 121 SER A N 1
ATOM 1020 C CA . SER A 1 121 ? 6.647 -4.462 -24.765 1.00 55.09 121 SER A CA 1
ATOM 1021 C C . SER A 1 121 ? 6.783 -5.783 -25.517 1.00 55.09 121 SER A C 1
ATOM 1023 O O . SER A 1 121 ? 6.824 -6.850 -24.868 1.00 55.09 121 SER A O 1
#

Organism: NCBI:txid680378

Mean predicted aligned error: 4.45 Å

Radius of gyration: 15.22 Å; Cα contacts (8 Å, |Δi|>4): 76; chains: 1; bounding box: 37×23×46 Å

Sequence (121 aa):
MENYYDVIIRLLDLLDTVEEGFFYSVEQIKKDERIEAFNMLKDISDGIETITNSLQPILMEVESETDLLFKQRNFMDFFEGLLHQYENNKEDFLVLLEETIKKYNLWKNEIEKTLKPFVLS

=== Feature glossary ===
Each block in this record encodes a different view of the same protein. In brief:

Predicted aligned error. PAE(i, j) answers: if I align the predicted and 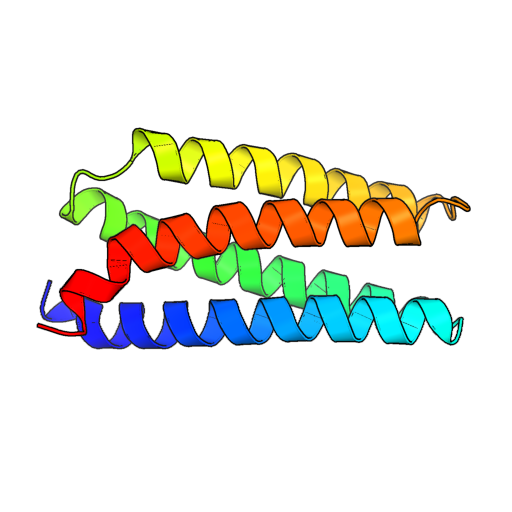true structures on residue i, how far off (in Å) do I expect residue j to be? A block-diagonal PAE matrix with low values on the blocks and high values off-diagonal is the signature of a multi-domain protein with confidently predicted domains but uncertain inter-domain orientation.

Contact-map, Ramachandran, and PAE plots. Plot images: a contact map (which residues are close in 3D, as an N×N binary image), a Ramachandran scatter (backbone torsion angles, revealing secondary-structure composition at a glance), and — for AlphaFold structures — a PAE heatmap (pairwise prediction confidence).

Backbone torsions (φ/ψ). φ (phi) and ψ (psi) are the two rotatable backbone dihedrals per residue: φ is the C(i-1)–N–Cα–C torsion, ψ is the N–Cα–C–N(i+1) torsion, both in degrees on (−180°, 180°]. α-helical residues cluster near (−60°, −45°); β-strand residues near (−120°, +130°). A Ramachandran plot is simply a scatter of (φ, ψ) for every residue.

Foldseek 3Di. A 3Di character summarizes, for each residue, the relative orientation of the Cα frame of its nearest spatial neighbor. Because it encodes fold topology rather than chemistry, 3Di alignments detect remote structural similarity that sequence alignment misses.

Radius of gyration, Cα contacts, bounding box. Three whole-structure scalars: the radius of gyration (RMS distance of Cα from centroid, in Å), the count of Cα–Cα contacts (pairs closer than 8 Å and separated by more than four residues in sequence — i.e. tertiary, not local, contacts), and the bounding-box dimensions. Together they distinguish compact globular folds from extended fibres or disordered chains.

Sequence. Sequence gives the chain of amino acids in standard one-letter code (A=alanine, C=cysteine, …, Y=tyrosine), read N→C. It is the only feature that is directly encoded by the gene; all structural features are derived from the folded form of this sequence.

mmCIF coordinates. Atomic coordinates in PDBx/mmCIF format — the same representation the Protein Data Bank distributes. Each line of the _atom_site loop places one backbone atom in Cartesian space (units: ångströms, origin: arbitrary).

Secondary structure (3-state, P-SEA). Three-state secondary structure (P-SEA) collapses the eight DSSP classes into helix (a), strand (b), and coil (c). P-SEA assigns these from Cα geometry alone — distances and angles — without requiring backbone oxygens, so it works on any Cα trace.

InterPro / GO / CATH / organism. Functional annotations link the protein to curated databases. InterPro entries identify conserved domains and families by matching the sequence against member-database signatures (Pfam, PROSITE, CDD, …). Gene Ontology (GO) terms describe molecular function, biological process, and cellular component in a controlled vocabulary. CATH places the structure in a hierarchical fold classification (Class/Architecture/Topology/Homologous-superfamily). The organism is the source species.

B-factor. B-factor (Debye–Waller factor) reflects atomic displacement in the crystal lattice. It is an experimental observable (units Å²), not a prediction; low values mean the atom is pinned down, high values mean it moves or is heterogeneous across the crystal.

Rendered structure images. Structure images are PyMOL renders from six orthogonal camera directions. Cartoon representation draws helices as coils and strands as arrows; sticks shows the backbone as bonds; surface shows the solvent-excluded envelope. Rainbow coloring maps sequence position to hue (blue→red, N→C); chain coloring assigns a distinct color per polypeptide.

Solvent-accessible surface area. Solvent-accessible surface area (SASA) is the area in Å² traced out by the centre of a 1.4 Å probe sphere (a water molecule) rolled over the protein's van der Waals surface (Shrake–Rupley / Lee–Richards construction). Buried residues have near-zero SASA; fully exposed residues can exceed 200 Å². The total SASA scales roughly with the number of surface residues.

Secondary structure (8-state, DSSP). The SS8 string is DSSP's per-residue secondary-structure call. α-helix (H) means an i→i+4 H-bond ladder; β-strand (E) means the residue participates in a β-sheet; 3₁₀ (G) and π (I) are tighter and wider helices; T/S are turns/bends; '-' is loop.

pLDDT. For AlphaFold models, the B-factor field carries pLDDT — the model's own estimate of local accuracy on a 0–100 scale. Regions with pLDDT<50 should be treated as essentially unmodeled; they often correspond to intrinsically disordered segments.

Nearest PDB structures. Nearest PDB neighbors are the top structural matches found by Foldseek when searching this structure against the entire Protein Data Bank. Each hit reports a TM-score (0 to 1; >0.5 almost always implies the same fold) and an E-value. These are *structural* homologs — they may share no detectable sequence similarity.